Protein AF-A0A7L0I6A7-F1 (afdb_monomer)

pLDDT: mean 72.92, std 13.04, range [43.25, 90.44]

Nearest PDB structures (foldseek):
  2cru-assembly1_A  TM=8.033E-01  e=4.414E-10  Homo sapiens
  2k6b-assembly1_A  TM=6.654E-01  e=5.399E-11  Homo sapiens
  6iqc-assembly1_A  TM=5.969E-01  e=1.340E-05  Saccharolobus solfataricus P2
  2fh0-assembly1_A  TM=7.689E-01  e=1.563E-03  Saccharomyces cerevisiae
  2jxn-assembly1_A  TM=4.963E-01  e=3.546E-04  Saccharomyces cerevisiae

Structure (mmCIF, N/CA/C/O backbone):
data_AF-A0A7L0I6A7-F1
#
_entry.id   AF-A0A7L0I6A7-F1
#
loop_
_atom_site.group_PDB
_atom_site.id
_atom_site.type_symbol
_atom_site.label_atom_id
_atom_site.label_alt_id
_atom_site.label_comp_id
_atom_site.label_asym_id
_atom_site.label_entity_id
_atom_site.label_seq_id
_atom_site.pdbx_PDB_ins_code
_atom_site.Cartn_x
_atom_site.Cartn_y
_atom_site.Cartn_z
_atom_site.occupancy
_atom_site.B_iso_or_equiv
_atom_site.auth_seq_id
_atom_site.auth_comp_id
_atom_site.auth_asym_id
_atom_site.auth_atom_id
_atom_site.pdbx_PDB_model_num
ATOM 1 N N . MET A 1 1 ? 40.328 -2.030 -23.681 1.00 57.31 1 MET A N 1
ATOM 2 C CA . MET A 1 1 ? 39.491 -0.816 -23.793 1.00 57.31 1 MET A CA 1
ATOM 3 C C . MET A 1 1 ? 38.810 -0.736 -25.157 1.00 57.31 1 MET A C 1
ATOM 5 O O . MET A 1 1 ? 37.595 -0.725 -25.166 1.00 57.31 1 MET A O 1
ATOM 9 N N . ALA A 1 2 ? 39.525 -0.778 -26.293 1.00 61.62 2 ALA A N 1
ATOM 10 C CA . ALA A 1 2 ? 38.887 -0.761 -27.624 1.00 61.62 2 ALA A CA 1
ATOM 11 C C . ALA A 1 2 ? 38.056 -2.025 -27.963 1.00 61.62 2 ALA A C 1
ATOM 13 O O . ALA A 1 2 ? 37.027 -1.911 -28.619 1.00 61.62 2 ALA A O 1
ATOM 14 N N . ASP A 1 3 ? 38.457 -3.209 -27.481 1.00 64.62 3 ASP A N 1
ATOM 15 C CA . ASP A 1 3 ? 37.686 -4.455 -27.677 1.00 64.62 3 ASP A CA 1
ATOM 16 C C . ASP A 1 3 ? 36.394 -4.510 -26.848 1.00 64.62 3 ASP A C 1
ATOM 18 O O . ASP A 1 3 ? 35.403 -5.087 -27.280 1.00 64.62 3 ASP A O 1
ATOM 22 N N . GLU A 1 4 ? 36.374 -3.866 -25.680 1.00 75.75 4 GLU A N 1
ATOM 23 C CA . GLU A 1 4 ? 35.232 -3.891 -24.756 1.00 75.75 4 GLU A CA 1
ATOM 24 C C . GLU A 1 4 ? 34.062 -3.053 -25.298 1.00 75.75 4 GLU A C 1
ATOM 26 O O . GLU A 1 4 ? 32.905 -3.467 -25.230 1.00 75.75 4 GLU A O 1
ATOM 31 N N . GLU A 1 5 ? 34.364 -1.919 -25.944 1.00 72.25 5 GLU A N 1
ATOM 32 C CA . GLU A 1 5 ? 33.359 -1.129 -26.666 1.00 72.25 5 GLU A CA 1
ATOM 33 C C . GLU A 1 5 ? 32.845 -1.848 -27.923 1.00 72.25 5 GLU A C 1
ATOM 35 O O . GLU A 1 5 ? 31.666 -1.733 -28.268 1.00 72.25 5 GLU A O 1
ATOM 40 N N . LEU A 1 6 ? 33.696 -2.638 -28.588 1.00 70.56 6 LEU A N 1
ATOM 41 C CA . LEU A 1 6 ? 33.306 -3.423 -29.761 1.00 70.56 6 LEU A CA 1
ATOM 42 C C . LEU A 1 6 ? 32.361 -4.575 -29.383 1.00 70.56 6 LEU A C 1
ATOM 44 O O . LEU A 1 6 ? 31.387 -4.852 -30.090 1.00 70.56 6 LEU A O 1
ATOM 48 N N . GLU A 1 7 ? 32.626 -5.233 -28.253 1.00 80.88 7 GLU A N 1
ATOM 49 C CA . GLU A 1 7 ? 31.758 -6.269 -27.695 1.00 80.88 7 GLU A CA 1
ATOM 50 C C . GLU A 1 7 ? 30.433 -5.693 -27.195 1.00 80.88 7 GLU A C 1
ATOM 52 O O . GLU A 1 7 ? 29.381 -6.264 -27.495 1.00 80.88 7 GLU A O 1
ATOM 57 N N . ALA A 1 8 ? 30.455 -4.538 -26.524 1.00 83.56 8 ALA A N 1
ATOM 58 C CA . ALA A 1 8 ? 29.245 -3.842 -26.093 1.00 83.56 8 ALA A CA 1
ATOM 59 C C . ALA A 1 8 ? 28.350 -3.474 -27.289 1.00 83.56 8 ALA A C 1
ATOM 61 O O . ALA A 1 8 ? 27.145 -3.737 -27.275 1.00 83.56 8 ALA A O 1
ATOM 62 N N . LEU A 1 9 ? 28.944 -2.963 -28.374 1.00 76.25 9 LEU A N 1
ATOM 63 C CA . LEU A 1 9 ? 28.213 -2.615 -29.592 1.00 76.25 9 LEU A CA 1
ATOM 64 C C . LEU A 1 9 ? 27.627 -3.854 -30.290 1.00 76.25 9 LEU A C 1
ATOM 66 O O . LEU A 1 9 ? 26.501 -3.815 -30.796 1.00 76.25 9 LEU A O 1
ATOM 70 N N . ARG A 1 10 ? 28.350 -4.982 -30.279 1.00 80.25 10 ARG A N 1
ATOM 71 C CA . ARG A 1 10 ? 27.872 -6.265 -30.820 1.00 80.25 10 ARG A CA 1
ATOM 72 C C . ARG A 1 10 ? 26.718 -6.834 -29.997 1.00 80.25 10 ARG A C 1
ATOM 74 O O . ARG A 1 10 ? 25.741 -7.300 -30.582 1.00 80.25 10 ARG A O 1
ATOM 81 N N . GLN A 1 11 ? 26.810 -6.784 -28.669 1.00 81.38 11 GLN A N 1
ATOM 82 C CA . GLN A 1 11 ? 25.747 -7.231 -27.764 1.00 81.38 11 GLN A CA 1
ATOM 83 C C . GLN A 1 11 ? 24.484 -6.380 -27.928 1.00 81.38 11 GLN A C 1
ATOM 85 O O . GLN A 1 11 ? 23.388 -6.926 -28.051 1.00 81.38 11 GLN A O 1
ATOM 90 N N . GLN A 1 12 ? 24.636 -5.057 -28.026 1.00 80.19 12 GLN A N 1
ATOM 91 C CA . GLN A 1 12 ? 23.522 -4.131 -28.220 1.00 80.19 12 GLN A CA 1
ATOM 92 C C . GLN A 1 12 ? 22.802 -4.378 -29.553 1.00 80.19 12 GLN A C 1
ATOM 94 O O . GLN A 1 12 ? 21.573 -4.463 -29.589 1.00 80.19 12 GLN A O 1
ATOM 99 N N . ARG A 1 13 ? 23.552 -4.580 -30.646 1.00 79.38 13 ARG A N 1
ATOM 100 C CA . ARG A 1 13 ? 22.961 -4.899 -31.955 1.00 79.38 13 ARG A CA 1
ATOM 101 C C . ARG A 1 13 ? 22.299 -6.272 -32.003 1.00 79.38 13 ARG A C 1
ATOM 103 O O . ARG A 1 13 ? 21.308 -6.432 -32.714 1.00 79.38 13 ARG A O 1
ATOM 110 N N . LEU A 1 14 ? 22.824 -7.246 -31.261 1.00 77.88 14 LEU A N 1
ATOM 111 C CA . LEU A 1 14 ? 22.231 -8.579 -31.154 1.00 77.88 14 LEU A CA 1
ATOM 112 C C . LEU A 1 14 ? 20.892 -8.532 -30.400 1.00 77.88 14 LEU A C 1
ATOM 114 O O . LEU A 1 14 ? 19.918 -9.118 -30.867 1.00 77.88 14 LEU A O 1
ATOM 118 N N . ALA A 1 15 ? 20.829 -7.793 -29.289 1.00 75.31 15 ALA A N 1
ATOM 119 C CA . ALA A 1 15 ? 19.610 -7.612 -28.501 1.00 75.31 15 ALA A CA 1
ATOM 120 C C . ALA A 1 15 ? 18.511 -6.890 -29.298 1.00 75.31 15 ALA A C 1
ATOM 122 O O . ALA A 1 15 ? 17.355 -7.312 -29.288 1.00 75.31 15 ALA A O 1
ATOM 123 N N . GLU A 1 16 ? 18.875 -5.850 -30.054 1.00 72.56 16 GLU A N 1
ATOM 124 C CA . GLU A 1 16 ? 17.940 -5.118 -30.917 1.00 72.56 16 GLU A CA 1
ATOM 125 C C . GLU A 1 16 ? 17.376 -6.006 -32.040 1.00 72.56 16 GLU A C 1
ATOM 127 O O . GLU A 1 16 ? 16.187 -5.949 -32.356 1.00 72.56 16 GLU A O 1
ATOM 132 N N . LEU A 1 17 ? 18.205 -6.883 -32.616 1.00 69.94 17 LEU A N 1
ATOM 133 C CA . LEU A 1 17 ? 17.778 -7.811 -33.663 1.00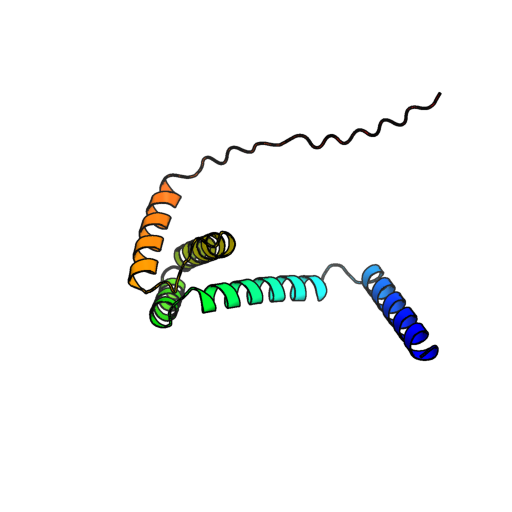 69.94 17 LEU A CA 1
ATOM 134 C C . LEU A 1 17 ? 16.878 -8.923 -33.104 1.00 69.94 17 LEU A C 1
ATOM 136 O O . LEU A 1 17 ? 15.900 -9.293 -33.751 1.00 69.94 17 LEU A O 1
ATOM 140 N N . GLN A 1 18 ? 17.154 -9.397 -31.886 1.00 66.25 18 GLN A N 1
ATOM 141 C CA . GLN A 1 18 ? 16.324 -10.375 -31.181 1.00 66.25 18 GLN A CA 1
ATOM 142 C C . GLN A 1 18 ? 14.955 -9.789 -30.793 1.00 66.25 18 GLN A C 1
ATOM 144 O O . GLN A 1 18 ? 13.938 -10.453 -30.977 1.00 66.25 18 GLN A O 1
ATOM 149 N N . ALA A 1 19 ? 14.909 -8.521 -30.366 1.00 64.00 19 ALA A N 1
ATOM 150 C CA . ALA A 1 19 ? 13.665 -7.797 -30.090 1.00 64.00 19 ALA A CA 1
ATOM 151 C C . ALA A 1 19 ? 12.800 -7.599 -31.348 1.00 64.00 19 ALA A C 1
ATOM 153 O O . ALA A 1 19 ? 11.575 -7.575 -31.266 1.00 64.00 19 ALA A O 1
ATOM 154 N N . LYS A 1 20 ? 13.425 -7.483 -32.527 1.00 61.28 20 LYS A N 1
ATOM 155 C CA . LYS A 1 20 ? 12.720 -7.261 -33.799 1.00 61.28 20 LYS A CA 1
ATOM 156 C C . LYS A 1 20 ? 12.238 -8.548 -34.486 1.00 61.28 20 LYS A C 1
ATOM 158 O O . LYS A 1 20 ? 11.422 -8.460 -35.399 1.00 61.28 20 LYS A O 1
ATOM 163 N N . HIS A 1 21 ? 12.747 -9.715 -34.080 1.00 55.97 21 HIS A N 1
ATOM 164 C CA . HIS A 1 21 ? 12.425 -11.028 -34.669 1.00 55.97 21 HIS A CA 1
ATOM 165 C C . HIS A 1 21 ? 11.650 -11.966 -33.720 1.00 55.97 21 HIS A C 1
ATOM 167 O O . HIS A 1 21 ? 11.373 -13.107 -34.090 1.00 55.97 21 HIS A O 1
ATOM 173 N N . GLY A 1 22 ? 11.323 -11.515 -32.503 1.00 43.25 22 GLY A N 1
ATOM 174 C CA . GLY A 1 22 ? 10.622 -12.299 -31.487 1.00 43.25 22 GLY A CA 1
ATOM 175 C C . GLY A 1 22 ? 9.102 -12.319 -31.673 1.00 43.25 22 GLY A C 1
ATOM 176 O O . GLY A 1 22 ? 8.457 -11.279 -31.760 1.00 43.25 22 GLY A O 1
ATOM 177 N N . ASP A 1 23 ? 8.547 -13.526 -31.708 1.00 44.28 23 ASP A N 1
ATOM 178 C CA . ASP A 1 23 ? 7.122 -13.849 -31.632 1.00 44.28 23 ASP A CA 1
ATOM 179 C C . ASP A 1 23 ? 6.410 -13.111 -30.461 1.00 44.28 23 ASP A C 1
ATOM 181 O O . ASP A 1 23 ? 6.911 -13.137 -29.333 1.00 44.28 23 ASP A O 1
ATOM 185 N N . PRO A 1 24 ? 5.244 -12.464 -30.673 1.00 48.78 24 PRO A N 1
ATOM 186 C CA . PRO A 1 24 ? 4.565 -11.633 -29.665 1.00 48.78 24 PRO A CA 1
ATOM 187 C C . PRO A 1 24 ? 3.954 -12.407 -28.479 1.00 48.78 24 PRO A C 1
ATOM 189 O O . PRO A 1 24 ? 3.304 -11.804 -27.624 1.00 48.78 24 PRO A O 1
ATOM 192 N N . SER A 1 25 ? 4.130 -13.729 -28.402 1.00 49.69 25 SER A N 1
ATOM 193 C CA . SER A 1 25 ? 3.439 -14.580 -27.423 1.00 49.69 25 SER A CA 1
ATOM 194 C C . SER A 1 25 ? 4.231 -14.830 -26.136 1.00 49.69 25 SER A C 1
ATOM 196 O O . SER A 1 25 ? 3.714 -15.453 -25.208 1.00 49.69 25 SER A O 1
ATOM 198 N N . SER A 1 26 ? 5.495 -14.414 -26.042 1.00 50.12 26 SER A N 1
ATOM 199 C CA . SER A 1 26 ? 6.355 -14.727 -24.890 1.00 50.12 26 SER A CA 1
ATOM 200 C C . SER A 1 26 ? 7.444 -13.673 -24.730 1.00 50.12 26 SER A C 1
ATOM 202 O O . SER A 1 26 ? 8.604 -13.919 -25.032 1.00 50.12 26 SER A O 1
ATOM 204 N N . ASP A 1 27 ? 7.058 -12.478 -24.290 1.00 53.59 27 ASP A N 1
ATOM 205 C CA . ASP A 1 27 ? 7.975 -11.358 -24.082 1.00 53.59 27 ASP A CA 1
ATOM 206 C C . ASP A 1 27 ? 8.562 -11.412 -22.650 1.00 53.59 27 ASP A C 1
ATOM 208 O O . ASP A 1 27 ? 7.883 -11.017 -21.690 1.00 53.59 27 ASP A O 1
ATOM 212 N N . PRO A 1 28 ? 9.801 -11.913 -22.450 1.00 56.06 28 PRO A N 1
ATOM 213 C CA . PRO A 1 28 ? 10.452 -11.892 -21.140 1.00 56.06 28 PRO A CA 1
ATOM 214 C C . PRO A 1 28 ? 10.625 -10.463 -20.603 1.00 56.06 28 PRO A C 1
ATOM 216 O O . PRO A 1 28 ? 10.638 -10.277 -19.387 1.00 56.06 28 PRO A O 1
ATOM 219 N N . SER A 1 29 ? 10.650 -9.444 -21.470 1.00 61.00 29 SER A N 1
ATOM 220 C CA . SER A 1 29 ? 10.772 -8.035 -21.077 1.00 61.00 29 SER A CA 1
ATOM 221 C C . SER A 1 29 ? 9.491 -7.514 -20.421 1.00 61.00 29 SER A C 1
ATOM 223 O O . SER A 1 29 ? 9.556 -6.773 -19.440 1.00 61.00 29 SER A O 1
ATOM 225 N N . GLN A 1 30 ? 8.308 -7.933 -20.890 1.00 60.97 30 GLN A N 1
ATOM 226 C CA . GLN A 1 30 ? 7.041 -7.609 -20.212 1.00 60.97 30 GLN A CA 1
ATOM 227 C C . GLN A 1 30 ? 6.913 -8.307 -18.858 1.00 60.97 30 GLN A C 1
ATOM 229 O O . GLN A 1 30 ? 6.349 -7.747 -17.911 1.00 60.97 30 GLN A O 1
ATOM 234 N N . GLN A 1 31 ? 7.428 -9.530 -18.756 1.00 65.00 31 GLN A N 1
ATOM 235 C CA . GLN A 1 31 ? 7.410 -10.281 -17.509 1.00 65.00 31 GLN A CA 1
ATOM 236 C C . GLN A 1 31 ? 8.382 -9.680 -16.486 1.00 65.00 31 GLN A C 1
ATOM 238 O O . GLN A 1 31 ? 8.008 -9.526 -15.323 1.00 65.00 31 GLN A O 1
ATOM 243 N N . GLU A 1 32 ? 9.561 -9.233 -16.920 1.00 71.62 32 GLU A N 1
ATOM 244 C CA . GLU A 1 32 ? 10.490 -8.454 -16.096 1.00 71.62 32 GLU A CA 1
ATOM 245 C C . GLU A 1 32 ? 9.909 -7.107 -15.668 1.00 71.62 32 GLU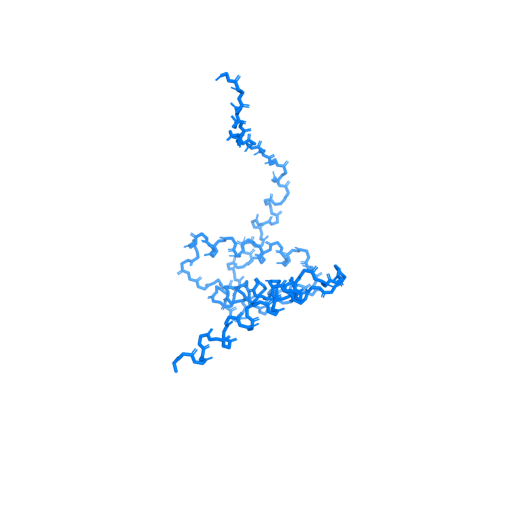 A C 1
ATOM 247 O O . GLU A 1 32 ? 10.012 -6.748 -14.497 1.00 71.62 32 GLU A O 1
ATOM 252 N N . ALA A 1 33 ? 9.255 -6.367 -16.567 1.00 73.44 33 ALA A N 1
ATOM 253 C CA . ALA A 1 33 ? 8.637 -5.087 -16.224 1.00 73.44 33 ALA A CA 1
ATOM 254 C C . ALA A 1 33 ? 7.553 -5.255 -15.145 1.00 73.44 33 ALA A C 1
ATOM 256 O O . ALA A 1 33 ? 7.559 -4.548 -14.134 1.00 73.44 33 ALA A O 1
ATOM 257 N N . LYS A 1 34 ? 6.677 -6.259 -15.297 1.00 75.50 34 LYS A N 1
ATOM 258 C CA . LYS A 1 34 ? 5.664 -6.594 -14.285 1.00 75.50 34 LYS A CA 1
ATOM 259 C C . LYS A 1 34 ? 6.279 -7.039 -12.964 1.00 75.50 34 LYS A C 1
ATOM 261 O O . LYS A 1 34 ? 5.759 -6.666 -11.913 1.00 75.50 34 LYS A O 1
ATOM 266 N N . GLN A 1 35 ? 7.351 -7.829 -13.001 1.00 77.56 35 GLN A N 1
ATOM 267 C CA . GLN A 1 35 ? 8.049 -8.265 -11.792 1.00 77.56 35 GLN A CA 1
ATOM 268 C C . GLN A 1 35 ? 8.686 -7.086 -11.069 1.00 77.56 35 GLN A C 1
ATOM 270 O O . GLN A 1 35 ? 8.448 -6.936 -9.877 1.00 77.56 35 GLN A O 1
ATOM 275 N N . ARG A 1 36 ? 9.386 -6.193 -11.776 1.00 78.44 36 ARG A N 1
ATOM 276 C CA . ARG A 1 36 ? 9.966 -4.983 -11.175 1.00 78.44 36 ARG A CA 1
ATOM 277 C C . ARG A 1 36 ? 8.893 -4.094 -10.561 1.00 78.44 36 ARG A C 1
ATOM 279 O O . ARG A 1 36 ? 9.058 -3.622 -9.442 1.00 78.44 36 ARG A O 1
ATOM 286 N N . GLU A 1 37 ? 7.767 -3.892 -11.243 1.00 78.31 37 GLU A N 1
ATOM 287 C CA . GLU A 1 37 ? 6.651 -3.143 -10.665 1.00 78.31 37 GLU A CA 1
ATOM 288 C C . GLU A 1 37 ? 6.068 -3.829 -9.423 1.00 78.31 37 GLU A C 1
ATOM 290 O O . GLU A 1 37 ? 5.749 -3.157 -8.442 1.00 78.31 37 GLU A O 1
ATOM 295 N N . ALA A 1 38 ? 5.894 -5.152 -9.452 1.00 81.06 38 ALA A N 1
ATOM 296 C CA . ALA A 1 38 ? 5.401 -5.912 -8.308 1.00 81.06 38 ALA A CA 1
ATOM 297 C C . ALA A 1 38 ? 6.387 -5.870 -7.135 1.00 81.06 38 ALA A C 1
ATOM 299 O O . ALA A 1 38 ? 5.962 -5.729 -5.991 1.00 81.06 38 ALA A O 1
ATOM 300 N N . GLU A 1 39 ? 7.684 -5.930 -7.420 1.00 83.31 39 GLU A N 1
ATOM 301 C CA . GLU A 1 39 ? 8.751 -5.846 -6.436 1.00 83.31 39 GLU A CA 1
ATOM 302 C C . GLU A 1 39 ? 8.761 -4.462 -5.796 1.00 83.31 39 GLU A C 1
ATOM 304 O O . GLU A 1 39 ? 8.600 -4.374 -4.588 1.00 83.31 39 GLU A O 1
ATOM 309 N N . ILE A 1 40 ? 8.763 -3.380 -6.586 1.00 83.62 40 ILE A N 1
ATOM 310 C CA . ILE A 1 40 ? 8.644 -2.001 -6.084 1.00 83.62 40 ILE A CA 1
ATOM 311 C C . ILE A 1 40 ? 7.393 -1.841 -5.211 1.00 83.62 40 ILE A C 1
ATOM 313 O O . ILE A 1 40 ? 7.472 -1.279 -4.117 1.00 83.62 40 ILE A O 1
ATOM 317 N N . ARG A 1 41 ? 6.236 -2.353 -5.657 1.00 81.44 41 ARG A N 1
ATOM 318 C CA . ARG A 1 41 ? 5.001 -2.339 -4.855 1.00 81.44 41 ARG A CA 1
ATOM 319 C C . ARG A 1 41 ? 5.194 -3.078 -3.533 1.00 81.44 41 ARG A C 1
ATOM 321 O O . ARG A 1 41 ? 4.811 -2.550 -2.493 1.00 81.44 41 ARG A O 1
ATOM 328 N N . ASN A 1 42 ? 5.799 -4.263 -3.555 1.00 83.88 42 ASN A N 1
ATOM 329 C CA . ASN A 1 42 ? 6.039 -5.058 -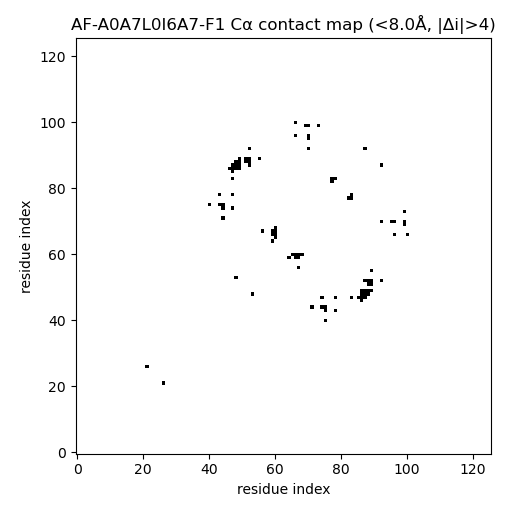2.354 1.00 83.88 42 ASN A CA 1
ATOM 330 C C . ASN A 1 42 ? 7.011 -4.357 -1.399 1.00 83.88 42 ASN A C 1
ATOM 332 O O . ASN A 1 42 ? 6.745 -4.312 -0.202 1.00 83.88 42 ASN A O 1
ATOM 336 N N . THR A 1 43 ? 8.078 -3.741 -1.911 1.00 86.00 43 THR A N 1
ATOM 337 C CA . THR A 1 43 ? 9.056 -2.995 -1.109 1.00 86.00 43 THR A CA 1
ATOM 338 C C . THR A 1 43 ? 8.402 -1.806 -0.415 1.00 86.00 43 THR A C 1
ATOM 340 O O . THR A 1 43 ? 8.591 -1.618 0.785 1.00 86.00 43 THR A O 1
ATOM 343 N N . ILE A 1 44 ? 7.567 -1.049 -1.136 1.00 83.69 44 ILE A N 1
ATOM 344 C CA . ILE A 1 44 ? 6.797 0.067 -0.570 1.00 83.69 44 ILE A CA 1
ATOM 345 C C . ILE A 1 44 ? 5.857 -0.443 0.525 1.00 83.69 44 ILE A C 1
ATOM 347 O O . ILE A 1 44 ? 5.864 0.072 1.641 1.00 83.69 44 ILE A O 1
ATOM 351 N N . LEU A 1 45 ? 5.071 -1.482 0.235 1.00 81.19 45 LEU A N 1
ATOM 352 C CA . LEU A 1 45 ? 4.152 -2.071 1.208 1.00 81.19 45 LEU A CA 1
ATOM 353 C C . LEU A 1 45 ? 4.898 -2.603 2.440 1.00 81.19 45 LEU A C 1
ATOM 355 O O . LEU A 1 45 ? 4.422 -2.425 3.554 1.00 81.19 45 LEU A O 1
ATOM 359 N N . ALA A 1 46 ? 6.079 -3.198 2.270 1.00 83.19 46 ALA A N 1
ATOM 360 C CA . ALA A 1 46 ? 6.902 -3.711 3.363 1.00 83.19 46 ALA A CA 1
ATOM 361 C C . ALA A 1 46 ? 7.507 -2.603 4.240 1.00 83.19 46 ALA A C 1
ATOM 363 O O . ALA A 1 46 ? 7.691 -2.809 5.437 1.00 83.19 46 ALA A O 1
ATOM 364 N N . GLN A 1 47 ? 7.820 -1.439 3.666 1.00 82.44 47 GLN A N 1
ATOM 365 C CA . GLN A 1 47 ? 8.301 -0.281 4.425 1.00 82.44 47 GLN A CA 1
ATOM 366 C C . GLN A 1 47 ? 7.170 0.426 5.177 1.00 82.44 47 GLN A C 1
ATOM 368 O O . GLN A 1 47 ? 7.378 0.925 6.283 1.00 82.44 47 GLN A O 1
ATOM 373 N N . VAL A 1 48 ? 5.979 0.455 4.580 1.00 82.69 48 VAL A N 1
ATOM 374 C CA . VAL A 1 48 ? 4.815 1.171 5.105 1.00 82.69 48 VAL A CA 1
ATOM 375 C C . VAL A 1 48 ? 4.019 0.336 6.105 1.00 82.69 48 VAL A C 1
ATOM 377 O O . VAL A 1 48 ? 3.438 0.906 7.018 1.00 82.69 48 VAL A O 1
ATOM 380 N N . LEU A 1 49 ? 3.955 -0.989 5.970 1.00 84.25 49 LEU A N 1
ATOM 381 C CA . LEU A 1 49 ? 3.180 -1.851 6.868 1.00 84.25 49 LEU A CA 1
ATOM 382 C C . LEU A 1 49 ? 4.027 -2.345 8.042 1.00 84.25 49 LEU A C 1
ATOM 384 O O . LEU A 1 49 ? 5.175 -2.758 7.878 1.00 84.25 49 LEU A O 1
ATOM 388 N N . ASP A 1 50 ? 3.426 -2.373 9.229 1.00 88.06 50 ASP A N 1
ATOM 389 C CA . ASP A 1 50 ? 3.978 -3.122 10.354 1.00 88.06 50 ASP A CA 1
ATOM 390 C C . ASP A 1 50 ? 3.726 -4.640 10.214 1.00 88.06 50 ASP A C 1
ATOM 392 O O . ASP A 1 50 ? 2.836 -5.071 9.472 1.00 88.06 50 ASP A O 1
ATOM 396 N N . GLN A 1 51 ? 4.481 -5.471 10.943 1.00 85.75 51 GLN A N 1
ATOM 397 C CA . GLN A 1 51 ? 4.340 -6.935 10.890 1.00 85.75 51 GLN A CA 1
ATOM 398 C C . GLN A 1 51 ? 2.915 -7.399 11.228 1.00 85.75 51 GLN A C 1
ATOM 400 O O . GLN A 1 51 ? 2.373 -8.277 10.550 1.00 85.75 51 GLN A O 1
ATOM 405 N N . ALA A 1 52 ? 2.269 -6.767 12.216 1.00 85.75 52 ALA A N 1
ATOM 406 C CA . ALA A 1 52 ? 0.883 -7.068 12.575 1.00 85.75 52 ALA A CA 1
ATOM 407 C C . ALA A 1 52 ? -0.099 -6.718 11.441 1.00 85.75 52 ALA A C 1
ATOM 409 O O . ALA A 1 52 ? -0.979 -7.511 11.095 1.00 85.75 52 ALA A O 1
ATOM 410 N N . ALA A 1 53 ? 0.093 -5.564 10.792 1.00 85.69 53 ALA A N 1
ATOM 411 C CA . ALA A 1 53 ? -0.736 -5.136 9.668 1.00 85.69 53 ALA A CA 1
ATOM 412 C C . ALA A 1 53 ? -0.577 -6.069 8.457 1.00 85.69 53 ALA A C 1
ATOM 414 O O . ALA A 1 53 ? -1.562 -6.399 7.795 1.00 85.69 53 ALA A O 1
ATOM 415 N N . ARG A 1 54 ? 0.642 -6.561 8.201 1.00 86.12 54 ARG A N 1
ATOM 416 C CA . ARG A 1 54 ? 0.934 -7.506 7.114 1.00 86.12 54 ARG A CA 1
ATOM 417 C C . ARG A 1 54 ? 0.226 -8.849 7.316 1.00 86.12 54 ARG A C 1
ATOM 419 O O . ARG A 1 54 ? -0.384 -9.367 6.382 1.00 86.12 54 ARG A O 1
ATOM 426 N N . ALA A 1 55 ? 0.237 -9.376 8.542 1.00 88.00 55 ALA A N 1
ATOM 427 C CA . ALA A 1 55 ? -0.501 -10.589 8.891 1.00 88.00 55 ALA A CA 1
ATOM 428 C C . ALA A 1 55 ? -2.018 -10.402 8.718 1.00 88.00 55 ALA A C 1
ATOM 430 O O . ALA A 1 55 ? -2.697 -11.264 8.153 1.00 88.00 55 ALA A O 1
ATOM 431 N N . ARG A 1 56 ? -2.555 -9.247 9.137 1.00 86.25 56 ARG A N 1
ATOM 432 C CA . ARG A 1 56 ? -3.979 -8.929 8.974 1.00 86.25 56 ARG A CA 1
ATOM 433 C C . ARG A 1 56 ? -4.382 -8.805 7.507 1.00 86.25 56 ARG A C 1
ATOM 435 O O . ARG A 1 56 ? -5.420 -9.340 7.127 1.00 86.25 56 ARG A O 1
ATOM 442 N N . LEU A 1 57 ? -3.558 -8.149 6.690 1.00 85.75 57 LEU A N 1
ATOM 443 C CA . LEU A 1 57 ? -3.781 -8.009 5.252 1.00 85.75 57 LEU A CA 1
ATOM 444 C C . LEU A 1 57 ? -3.743 -9.372 4.542 1.00 85.75 57 LEU A C 1
ATOM 446 O O . LEU A 1 57 ? -4.603 -9.636 3.708 1.00 85.75 57 LEU A O 1
ATOM 450 N N . SER A 1 58 ? -2.824 -10.263 4.932 1.00 88.38 58 SER A N 1
ATOM 451 C CA . SER A 1 58 ? -2.760 -11.642 4.424 1.00 88.38 58 SER A CA 1
ATOM 452 C C . SER A 1 58 ? -4.029 -12.437 4.762 1.00 88.38 58 SER A C 1
ATOM 454 O O . SER A 1 58 ? -4.673 -13.000 3.877 1.00 88.38 58 SER A O 1
ATOM 456 N N . ASN A 1 59 ? -4.476 -12.391 6.022 1.00 89.75 59 ASN A N 1
ATOM 457 C CA . ASN A 1 59 ? -5.732 -13.026 6.433 1.00 89.75 59 ASN A CA 1
ATOM 458 C C . ASN A 1 59 ? -6.944 -12.427 5.703 1.00 89.75 59 ASN A C 1
ATOM 460 O O . ASN A 1 59 ? -7.844 -13.153 5.286 1.00 89.75 59 ASN A O 1
ATOM 464 N N . LEU A 1 60 ? -6.973 -11.104 5.513 1.00 85.88 60 LEU A N 1
ATOM 465 C CA . LEU A 1 60 ? -8.036 -10.441 4.762 1.00 85.88 60 LEU A CA 1
ATOM 466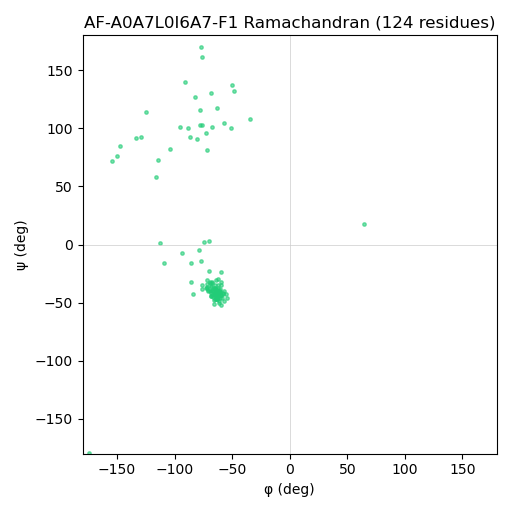 C C . LEU A 1 60 ? -8.029 -10.857 3.288 1.00 85.88 60 LEU A C 1
ATOM 468 O O . LEU A 1 60 ? -9.104 -11.056 2.731 1.00 85.88 60 LEU A O 1
ATOM 472 N N . ALA A 1 61 ? -6.860 -11.027 2.669 1.00 88.00 61 ALA A N 1
ATOM 473 C CA . ALA A 1 61 ? -6.742 -11.497 1.293 1.00 88.00 61 ALA A CA 1
ATOM 474 C C . ALA A 1 61 ? -7.306 -12.915 1.115 1.00 88.00 61 ALA A C 1
ATOM 476 O O . ALA A 1 61 ? -7.932 -13.188 0.092 1.00 88.00 61 ALA A O 1
ATOM 477 N N . LEU A 1 62 ? -7.161 -13.780 2.127 1.00 88.50 62 LEU A N 1
ATOM 478 C CA . LEU A 1 62 ? -7.758 -15.120 2.135 1.00 88.50 62 LEU A CA 1
ATOM 479 C C . LEU A 1 62 ? -9.291 -15.080 2.218 1.00 88.50 62 LEU A C 1
ATOM 481 O O . LEU A 1 62 ? -9.962 -15.861 1.552 1.00 88.50 62 LEU A O 1
ATOM 485 N N . VAL A 1 63 ? -9.856 -14.177 3.026 1.00 90.44 63 VAL A N 1
ATOM 486 C CA . VAL A 1 63 ? -11.313 -14.112 3.246 1.00 90.44 63 VAL A CA 1
ATOM 487 C C . VAL A 1 63 ? -12.020 -13.297 2.158 1.00 90.44 63 VAL A C 1
ATOM 489 O O . VAL A 1 63 ? -13.104 -13.662 1.707 1.00 90.44 63 VAL A O 1
ATOM 492 N N . LYS A 1 64 ? -11.438 -12.161 1.759 1.00 86.88 64 LYS A N 1
ATOM 493 C CA . LYS A 1 64 ? -11.976 -11.197 0.786 1.00 86.88 64 LYS A CA 1
ATOM 494 C C . LYS A 1 64 ? -10.829 -10.542 -0.004 1.00 86.88 64 LYS A C 1
AT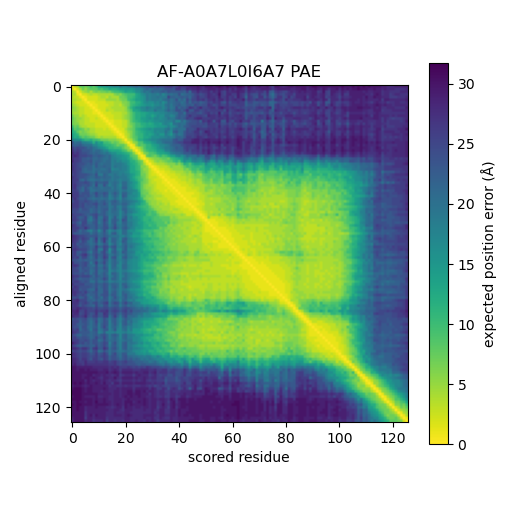OM 496 O O . LYS A 1 64 ? -10.427 -9.420 0.325 1.00 86.88 64 LYS A O 1
ATOM 501 N N . PRO A 1 65 ? -10.351 -11.178 -1.090 1.00 86.44 65 PRO A N 1
ATOM 502 C CA . PRO A 1 65 ? -9.233 -10.659 -1.883 1.00 86.44 65 PRO A CA 1
ATOM 503 C C . PRO A 1 65 ? -9.539 -9.301 -2.527 1.00 86.44 65 PRO A C 1
ATOM 505 O O . PRO A 1 65 ? -8.641 -8.484 -2.701 1.00 86.44 65 PRO A O 1
ATOM 508 N N . ASP A 1 66 ? -10.808 -9.029 -2.835 1.00 86.38 66 ASP A N 1
ATOM 509 C CA . ASP A 1 66 ? -11.240 -7.778 -3.464 1.00 86.38 66 ASP A CA 1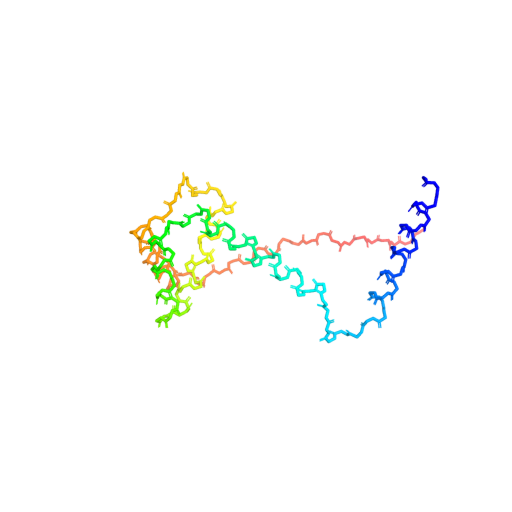
ATOM 510 C C . ASP A 1 66 ? -10.974 -6.558 -2.566 1.00 86.38 66 ASP A C 1
ATOM 512 O O . ASP A 1 66 ? -10.350 -5.575 -2.972 1.00 86.38 66 ASP A O 1
ATOM 516 N N . LYS A 1 67 ? -11.344 -6.671 -1.282 1.00 82.81 67 LYS A N 1
ATOM 517 C CA . LYS A 1 67 ? -11.086 -5.619 -0.291 1.00 82.81 67 LYS A CA 1
ATOM 518 C C . LYS A 1 67 ? -9.597 -5.480 0.020 1.00 82.81 67 LYS A C 1
ATOM 520 O O . LYS A 1 67 ? -9.129 -4.360 0.202 1.00 82.81 67 LYS A O 1
ATOM 525 N N . ALA A 1 68 ? -8.852 -6.585 0.046 1.00 86.50 68 ALA A N 1
ATOM 526 C CA . ALA A 1 68 ? -7.405 -6.548 0.254 1.00 86.50 68 ALA A CA 1
ATOM 527 C C . ALA A 1 68 ? -6.688 -5.774 -0.868 1.00 86.50 68 ALA A C 1
ATOM 529 O O . ALA A 1 68 ? -5.910 -4.869 -0.573 1.00 86.50 68 ALA A O 1
ATOM 530 N N . LYS A 1 69 ? -7.032 -6.035 -2.139 1.00 86.12 69 LYS A N 1
ATOM 531 C CA . LYS A 1 69 ? -6.493 -5.295 -3.295 1.00 86.12 69 LYS A CA 1
ATOM 532 C C . LYS A 1 69 ? -6.818 -3.803 -3.242 1.00 86.12 69 LYS A C 1
ATOM 534 O O . LYS A 1 69 ? -5.974 -2.973 -3.579 1.00 86.12 69 LYS A O 1
ATOM 539 N N . ALA A 1 70 ? -8.034 -3.449 -2.824 1.00 85.19 70 ALA A N 1
ATOM 540 C CA . ALA A 1 70 ? -8.428 -2.051 -2.673 1.00 85.19 70 ALA A CA 1
ATOM 541 C C . ALA A 1 70 ? -7.569 -1.333 -1.618 1.00 85.19 70 ALA A C 1
ATOM 543 O O . ALA A 1 70 ? -7.112 -0.213 -1.852 1.00 85.19 70 ALA A O 1
ATOM 544 N N . VAL A 1 71 ? -7.293 -1.998 -0.492 1.00 83.75 71 VAL A N 1
ATOM 545 C CA . VAL A 1 71 ? -6.419 -1.462 0.558 1.00 83.75 71 VAL A CA 1
ATOM 546 C C . VAL A 1 71 ? -4.968 -1.369 0.097 1.00 83.75 71 VAL A C 1
ATOM 548 O O . VAL A 1 71 ? -4.361 -0.323 0.304 1.00 83.75 71 VAL A O 1
ATOM 551 N N . GLU A 1 72 ? -4.419 -2.388 -0.571 1.00 84.06 72 GLU A N 1
ATOM 552 C CA . GLU A 1 72 ? -3.060 -2.329 -1.133 1.00 84.06 72 GLU A CA 1
ATOM 553 C C . GLU A 1 72 ? -2.895 -1.152 -2.095 1.00 84.06 72 GLU A C 1
ATOM 555 O O . GLU A 1 72 ? -1.962 -0.363 -1.951 1.00 84.06 72 GLU A O 1
ATOM 560 N N . ASN A 1 73 ? -3.827 -0.982 -3.039 1.00 85.56 73 ASN A N 1
ATOM 561 C CA . ASN A 1 73 ? -3.787 0.128 -3.991 1.00 85.56 73 ASN A CA 1
ATOM 562 C C . ASN A 1 73 ? -3.857 1.490 -3.293 1.00 85.56 73 ASN A C 1
ATOM 564 O O . ASN A 1 73 ? -3.126 2.408 -3.669 1.00 85.56 73 ASN A O 1
ATOM 568 N N . TYR A 1 74 ? -4.702 1.624 -2.270 1.00 83.88 74 TYR A N 1
ATOM 569 C CA . TYR A 1 74 ? -4.811 2.860 -1.501 1.00 83.88 74 TYR A CA 1
ATOM 570 C C . TYR A 1 74 ? -3.531 3.150 -0.701 1.00 83.88 74 TYR A C 1
ATOM 572 O O . TYR A 1 74 ? -3.054 4.285 -0.674 1.00 83.88 74 TYR A O 1
ATOM 580 N N . LEU A 1 75 ? -2.920 2.119 -0.112 1.00 81.94 75 LEU A N 1
ATOM 581 C CA . LEU A 1 75 ? -1.658 2.242 0.615 1.00 81.94 75 LEU A CA 1
ATOM 582 C C . LEU A 1 75 ? -0.507 2.646 -0.311 1.00 81.94 75 LEU A C 1
ATOM 584 O O . LEU A 1 75 ? 0.252 3.556 0.014 1.00 81.94 75 LEU A O 1
ATOM 588 N N . ILE A 1 76 ? -0.418 2.025 -1.491 1.00 83.44 76 ILE A N 1
ATOM 589 C CA . ILE A 1 76 ? 0.567 2.373 -2.523 1.00 83.44 76 ILE A CA 1
ATOM 590 C C . ILE A 1 76 ? 0.381 3.828 -2.962 1.00 83.44 76 ILE A C 1
ATOM 592 O O . ILE A 1 76 ? 1.365 4.552 -3.090 1.00 83.44 76 ILE A O 1
ATOM 596 N N . GLN A 1 77 ? -0.858 4.283 -3.175 1.00 82.12 77 GLN A N 1
ATOM 597 C CA . GLN A 1 77 ? -1.125 5.682 -3.518 1.00 82.12 77 GLN A CA 1
ATOM 598 C C . GLN A 1 77 ? -0.636 6.627 -2.420 1.00 82.12 77 GLN A C 1
ATOM 600 O O . GLN A 1 77 ? 0.148 7.528 -2.713 1.00 82.12 77 GLN A O 1
ATOM 605 N N . MET A 1 78 ? -1.021 6.401 -1.161 1.00 80.25 78 MET A N 1
ATOM 606 C CA . MET A 1 78 ? -0.576 7.248 -0.049 1.00 80.25 78 MET A CA 1
ATOM 607 C C . MET A 1 78 ? 0.949 7.255 0.113 1.00 80.25 78 MET A C 1
ATOM 609 O O . MET A 1 78 ? 1.526 8.290 0.448 1.00 80.25 78 MET A O 1
ATOM 613 N N . ALA A 1 79 ? 1.606 6.125 -0.158 1.00 81.69 79 ALA A N 1
ATOM 614 C CA . ALA A 1 79 ? 3.052 6.004 -0.056 1.00 81.69 79 ALA A CA 1
ATOM 615 C C . ALA A 1 79 ? 3.754 6.779 -1.178 1.00 81.69 79 ALA A C 1
ATOM 617 O O . ALA A 1 79 ? 4.726 7.483 -0.924 1.00 81.69 79 ALA A O 1
ATOM 618 N N . ARG A 1 80 ? 3.213 6.734 -2.405 1.00 79.62 80 ARG A N 1
ATOM 619 C CA . ARG A 1 80 ? 3.707 7.531 -3.543 1.00 79.62 80 ARG A CA 1
ATOM 620 C C . ARG A 1 80 ? 3.533 9.033 -3.322 1.00 79.62 80 ARG A C 1
ATOM 622 O O . ARG A 1 80 ? 4.385 9.798 -3.753 1.00 79.62 80 ARG A O 1
ATOM 629 N N . PHE A 1 81 ? 2.460 9.450 -2.649 1.00 77.81 81 PHE A N 1
ATOM 630 C CA . PHE A 1 81 ? 2.247 10.850 -2.267 1.00 77.81 81 PHE A CA 1
ATOM 631 C C . PHE A 1 81 ? 3.061 11.282 -1.038 1.00 77.81 81 PHE A C 1
ATOM 633 O O . PHE A 1 81 ? 3.010 12.452 -0.670 1.00 77.81 81 PHE A O 1
ATOM 640 N N . GLY A 1 82 ? 3.785 10.366 -0.383 1.00 73.00 82 GLY A N 1
ATOM 641 C CA . GLY A 1 82 ? 4.549 10.669 0.829 1.00 73.00 82 GLY A CA 1
ATOM 642 C C . GLY A 1 82 ? 3.681 11.078 2.027 1.00 73.00 82 GLY A C 1
AT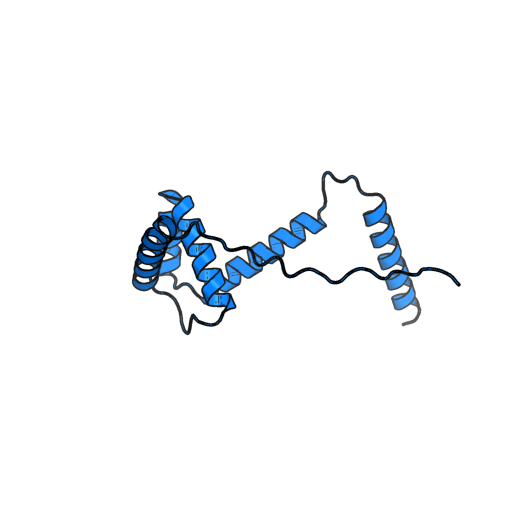OM 643 O O . GLY A 1 82 ? 4.193 11.658 2.978 1.00 73.00 82 GLY A O 1
ATOM 644 N N . GLN A 1 83 ? 2.372 10.792 2.005 1.00 71.12 83 GLN A N 1
ATOM 645 C CA . GLN A 1 83 ? 1.460 11.121 3.113 1.00 71.12 83 GL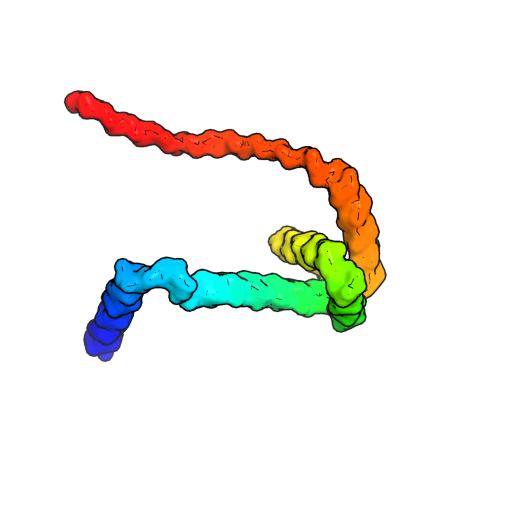N A CA 1
ATOM 646 C C . GLN A 1 83 ? 1.592 10.165 4.305 1.00 71.12 83 GLN A C 1
ATOM 648 O O . GLN A 1 83 ? 1.087 10.450 5.391 1.00 71.12 83 GLN A O 1
ATOM 653 N N . LEU A 1 84 ? 2.255 9.026 4.117 1.00 70.00 84 LEU A N 1
ATOM 654 C CA . LEU A 1 84 ? 2.514 8.062 5.177 1.00 70.00 84 LEU A CA 1
ATOM 655 C C . LEU A 1 84 ? 3.797 8.448 5.912 1.00 70.00 84 LEU A C 1
ATOM 657 O O . LEU A 1 84 ? 4.894 8.057 5.530 1.00 70.00 84 LEU A O 1
ATOM 661 N N . ALA A 1 85 ? 3.638 9.222 6.985 1.00 57.00 85 ALA A N 1
ATOM 662 C CA . ALA A 1 85 ? 4.735 9.673 7.843 1.00 57.00 85 ALA A CA 1
ATOM 663 C C . ALA A 1 85 ? 5.303 8.571 8.768 1.00 57.00 85 ALA A C 1
ATOM 665 O O . ALA A 1 85 ? 6.186 8.841 9.579 1.00 57.00 85 ALA A O 1
ATOM 666 N N . GLY A 1 86 ? 4.803 7.333 8.683 1.00 72.94 86 GLY A N 1
ATOM 667 C CA . GLY A 1 86 ? 5.231 6.230 9.540 1.00 72.94 86 GLY A CA 1
ATOM 668 C C . GLY A 1 86 ? 4.608 4.888 9.163 1.00 72.94 86 GLY A C 1
ATOM 669 O O . GLY A 1 86 ? 3.830 4.790 8.211 1.00 72.94 86 GLY A O 1
ATOM 670 N N . LYS A 1 87 ? 4.961 3.847 9.928 1.00 80.69 87 LYS A N 1
ATOM 671 C CA . LYS A 1 87 ? 4.423 2.497 9.736 1.00 80.69 87 LYS A CA 1
ATOM 672 C C . LYS A 1 87 ? 2.941 2.446 10.104 1.00 80.69 87 LYS A C 1
ATOM 674 O O . LYS A 1 87 ? 2.545 2.871 11.186 1.00 80.69 87 LYS A O 1
ATOM 679 N N . VAL A 1 88 ? 2.134 1.883 9.217 1.00 81.81 88 VAL A N 1
ATOM 680 C CA . VAL A 1 88 ? 0.711 1.630 9.419 1.00 81.81 88 VAL A CA 1
ATOM 681 C C . VAL A 1 88 ? 0.561 0.395 10.294 1.00 81.81 88 VAL A C 1
ATOM 683 O O . VAL A 1 88 ? 0.953 -0.711 9.914 1.00 81.81 88 VAL A O 1
ATOM 686 N N . SER A 1 89 ? -0.001 0.605 11.481 1.00 85.69 89 SER A N 1
ATOM 687 C CA . SER A 1 89 ? -0.388 -0.454 12.408 1.00 85.69 89 SER A CA 1
ATOM 688 C C . SER A 1 89 ? -1.686 -1.134 11.963 1.00 85.69 89 SER A C 1
ATOM 690 O O . SER A 1 89 ? -2.394 -0.654 11.075 1.00 85.69 89 SER A O 1
ATOM 692 N N . GLU A 1 90 ? -2.032 -2.251 12.604 1.00 83.12 90 GLU A N 1
ATOM 693 C CA . GLU A 1 90 ? -3.282 -2.966 12.325 1.00 83.12 90 GLU A CA 1
ATOM 694 C C . GLU A 1 90 ? -4.518 -2.062 12.460 1.00 83.12 90 GLU A C 1
ATOM 696 O O . GLU A 1 90 ? -5.392 -2.090 11.595 1.00 83.12 90 GLU A O 1
ATOM 701 N N . GLN A 1 91 ? -4.577 -1.225 13.500 1.00 83.94 91 GLN A N 1
ATOM 702 C CA . GLN A 1 91 ? -5.710 -0.318 13.704 1.00 83.94 91 GLN A CA 1
ATOM 703 C C . GLN A 1 91 ? -5.828 0.704 12.570 1.00 83.94 91 GLN A C 1
ATOM 705 O O . GLN A 1 91 ? -6.912 0.876 12.018 1.00 83.94 91 GLN A O 1
ATOM 710 N N . GLY A 1 92 ? -4.706 1.298 12.147 1.00 82.12 92 GLY A N 1
ATOM 711 C CA . GLY A 1 92 ? -4.699 2.224 11.013 1.00 82.12 92 GLY A CA 1
ATOM 712 C C . GLY A 1 92 ? -5.138 1.550 9.710 1.00 82.12 92 GLY A C 1
ATOM 713 O O . GLY A 1 92 ? -5.882 2.137 8.927 1.00 82.12 92 GLY A O 1
ATOM 714 N N . LEU A 1 93 ? -4.749 0.288 9.496 1.00 82.44 93 LEU A N 1
ATOM 715 C CA . LEU A 1 93 ? -5.194 -0.495 8.342 1.00 82.44 93 LEU A CA 1
ATOM 716 C C . LEU A 1 93 ? -6.714 -0.725 8.356 1.00 82.44 93 LEU A C 1
ATOM 718 O O . LEU A 1 93 ? -7.347 -0.656 7.304 1.00 82.44 93 LEU A O 1
ATOM 722 N N . ILE A 1 94 ? -7.303 -0.979 9.529 1.00 84.44 94 ILE A N 1
ATOM 723 C CA . ILE A 1 94 ? -8.753 -1.163 9.695 1.00 84.44 94 ILE A CA 1
ATOM 724 C C . ILE A 1 94 ? -9.502 0.144 9.418 1.00 84.44 94 ILE A C 1
ATOM 726 O O . ILE A 1 94 ? -10.477 0.127 8.669 1.00 84.44 94 ILE A O 1
ATOM 730 N N . GLU A 1 95 ? -9.031 1.278 9.941 1.00 84.31 95 GLU A N 1
ATOM 731 C CA . GLU A 1 95 ? -9.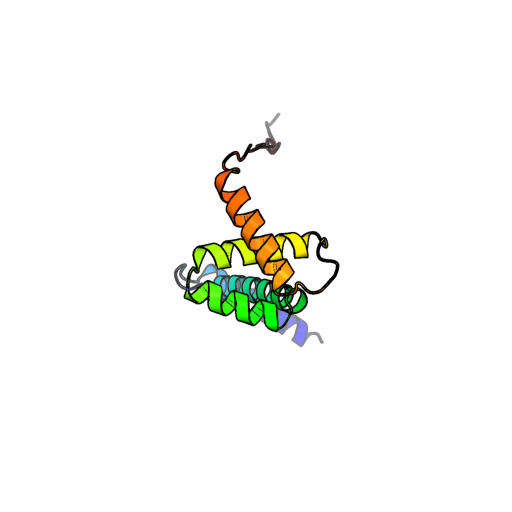640 2.585 9.654 1.00 84.31 95 GLU A CA 1
ATOM 732 C C . GLU A 1 95 ? -9.581 2.925 8.159 1.00 84.31 95 GLU A C 1
ATOM 734 O O . GLU A 1 95 ? -10.543 3.436 7.581 1.00 84.31 95 GLU A O 1
ATOM 739 N N . ILE A 1 96 ? -8.455 2.620 7.505 1.00 80.81 96 ILE A N 1
ATOM 740 C CA . ILE A 1 96 ? -8.298 2.774 6.056 1.00 80.81 96 ILE A CA 1
ATOM 741 C C . ILE A 1 96 ? -9.274 1.856 5.319 1.00 80.81 96 ILE A C 1
ATOM 743 O O . ILE A 1 96 ? -9.954 2.309 4.403 1.00 80.81 96 ILE A O 1
ATOM 747 N N . LEU A 1 97 ? -9.376 0.588 5.716 1.00 81.38 97 LEU A N 1
ATOM 748 C CA . LEU A 1 97 ? -10.304 -0.375 5.126 1.00 81.38 97 LEU A CA 1
ATOM 749 C C . LEU A 1 97 ? -11.757 0.105 5.238 1.00 81.38 97 LEU A C 1
ATOM 751 O O . LEU A 1 97 ? -12.520 -0.021 4.280 1.00 81.38 97 LEU A O 1
ATOM 755 N N . GLU A 1 98 ? -12.139 0.667 6.383 1.00 83.12 98 GLU A N 1
ATOM 756 C CA . GLU A 1 98 ? -13.478 1.204 6.609 1.00 83.12 98 GLU A CA 1
ATOM 757 C C . GLU A 1 98 ? -13.746 2.416 5.708 1.00 83.12 98 GLU A C 1
ATOM 759 O O . GLU A 1 98 ? -14.750 2.449 4.993 1.00 83.12 98 GLU A O 1
ATOM 764 N N . LYS A 1 99 ? -12.800 3.363 5.646 1.00 77.44 99 LYS A N 1
ATOM 765 C CA . LYS A 1 99 ? -12.880 4.537 4.762 1.00 77.44 99 LYS A CA 1
ATOM 766 C C . LYS A 1 99 ? -12.923 4.155 3.286 1.00 77.44 99 LYS A C 1
ATOM 768 O O . LYS A 1 99 ? -13.708 4.739 2.543 1.00 77.44 99 LYS A O 1
ATOM 773 N N . VAL A 1 100 ? -12.117 3.181 2.859 1.00 74.88 100 VAL A N 1
ATOM 774 C CA . VAL A 1 100 ? -12.122 2.655 1.486 1.00 74.88 100 VAL A CA 1
ATOM 775 C C . VAL A 1 100 ? -13.465 1.999 1.194 1.00 74.88 100 VAL A C 1
ATOM 777 O O . VAL A 1 100 ? -14.077 2.329 0.187 1.00 74.88 100 VAL A O 1
ATOM 780 N N . SER A 1 101 ? -13.985 1.158 2.094 1.00 73.06 101 SER A N 1
ATOM 781 C CA . SER A 1 101 ? -15.301 0.534 1.919 1.00 73.06 101 SER A CA 1
ATOM 782 C C . SER A 1 101 ? -16.412 1.582 1.766 1.00 73.06 101 SER A C 1
ATOM 784 O O . SER A 1 101 ? -17.243 1.440 0.877 1.00 73.06 101 SER A O 1
ATOM 786 N N . GLN A 1 102 ? -16.392 2.654 2.567 1.00 72.19 102 GLN A N 1
ATOM 787 C CA . GLN A 1 102 ? -17.365 3.751 2.478 1.00 72.19 102 GLN A CA 1
ATOM 788 C C . GLN A 1 102 ? -17.170 4.641 1.233 1.00 72.19 102 GLN A C 1
ATOM 790 O O . GLN A 1 102 ? -18.138 5.166 0.682 1.00 72.19 102 GLN A O 1
ATOM 795 N N . GLN A 1 103 ? -15.927 4.858 0.783 1.00 62.28 103 GLN A N 1
ATOM 796 C CA . GLN A 1 103 ? -15.635 5.659 -0.412 1.00 62.28 103 GLN A CA 1
ATOM 797 C C . GLN A 1 103 ? -15.938 4.915 -1.709 1.00 62.28 103 GLN A C 1
ATOM 799 O O . GLN A 1 103 ? -16.427 5.547 -2.646 1.00 62.28 103 GLN A O 1
ATOM 804 N N . THR A 1 104 ? -15.671 3.610 -1.782 1.00 58.12 104 THR A N 1
ATOM 805 C CA . THR A 1 104 ? -15.996 2.789 -2.955 1.00 58.12 104 THR A CA 1
ATOM 806 C C . THR A 1 104 ? -17.500 2.800 -3.233 1.00 58.12 104 THR A C 1
ATOM 808 O O . THR A 1 104 ? -17.891 2.836 -4.394 1.00 58.12 104 THR A O 1
ATOM 811 N N . GLU A 1 105 ? -18.344 2.897 -2.202 1.00 55.66 105 GLU A N 1
ATOM 812 C CA . GLU A 1 105 ? -19.795 3.070 -2.373 1.00 55.66 105 GLU A CA 1
ATOM 813 C C . GLU A 1 105 ? -20.200 4.456 -2.913 1.00 55.66 105 GLU A C 1
ATOM 815 O O . GLU A 1 105 ? -21.271 4.594 -3.497 1.00 55.66 105 GLU A O 1
ATOM 820 N N . LYS A 1 106 ? -19.365 5.496 -2.752 1.00 53.41 106 LYS A N 1
ATOM 821 C CA . LYS A 1 106 ? -19.711 6.894 -3.090 1.00 53.41 106 LYS A CA 1
ATOM 822 C C . LYS A 1 106 ? -18.986 7.475 -4.315 1.00 53.41 106 LYS A C 1
ATOM 824 O O . LYS A 1 106 ? -19.407 8.513 -4.820 1.00 53.41 106 LYS A O 1
ATOM 829 N N . LYS A 1 107 ? -17.895 6.868 -4.803 1.00 47.91 107 LYS A N 1
ATOM 830 C CA . LYS A 1 107 ? -17.027 7.422 -5.867 1.00 47.91 107 LYS A CA 1
ATOM 831 C C . LYS A 1 107 ? -17.058 6.602 -7.166 1.00 47.91 107 LYS A C 1
ATOM 833 O O . LYS A 1 107 ? -16.062 6.014 -7.568 1.00 47.91 107 LYS A O 1
ATOM 838 N N . THR A 1 108 ? -18.151 6.681 -7.913 1.00 50.75 108 THR A N 1
ATOM 839 C CA . THR A 1 108 ? -18.148 6.445 -9.374 1.00 50.75 108 THR A CA 1
ATOM 840 C C . THR A 1 108 ? -18.540 7.728 -10.106 1.00 50.75 108 THR A C 1
ATOM 842 O O . THR A 1 108 ? -19.503 7.801 -10.855 1.00 50.75 108 THR A O 1
ATOM 845 N N . THR A 1 109 ? -17.781 8.803 -9.889 1.00 52.03 109 THR A N 1
ATOM 846 C CA . THR A 1 109 ? -17.779 9.970 -10.785 1.00 52.03 109 THR A CA 1
ATOM 847 C C . THR A 1 109 ? -16.336 10.280 -11.140 1.00 52.03 109 THR A C 1
ATOM 849 O O . THR A 1 109 ? -15.630 10.975 -10.413 1.00 52.03 109 THR A O 1
ATOM 852 N N . VAL A 1 110 ? -15.879 9.717 -12.257 1.00 56.62 110 VAL A N 1
ATOM 853 C CA . VAL A 1 110 ? -14.587 10.057 -12.858 1.00 56.62 110 VAL A CA 1
ATOM 854 C C . VAL A 1 110 ? -14.857 11.106 -13.933 1.00 56.62 110 VAL A C 1
ATOM 856 O O . VAL A 1 110 ? -15.331 10.790 -15.022 1.00 56.62 110 VAL A O 1
ATOM 859 N N . LYS A 1 111 ? -14.596 12.379 -13.614 1.00 59.78 111 LYS A N 1
ATOM 860 C CA . LYS A 1 111 ? -14.593 13.463 -14.604 1.00 59.78 111 LYS A CA 1
ATOM 861 C C . LYS A 1 111 ? -13.282 13.394 -15.386 1.00 59.78 111 LYS A C 1
ATOM 863 O O . LYS A 1 111 ? -12.232 13.781 -14.881 1.00 59.78 111 LYS A O 1
ATOM 868 N N . PHE A 1 112 ? -13.342 12.876 -16.608 1.00 55.78 112 PHE A N 1
ATOM 869 C CA . PHE A 1 112 ? -12.208 12.872 -17.527 1.00 55.78 112 PHE A CA 1
ATOM 870 C C . PHE A 1 112 ? -12.008 14.273 -18.120 1.00 55.78 112 PHE A C 1
ATOM 872 O O . PHE A 1 112 ? -12.711 14.661 -19.050 1.00 55.78 112 PHE A O 1
ATOM 879 N N . ASN A 1 113 ? -11.016 15.020 -17.630 1.00 60.88 113 ASN A N 1
ATOM 880 C CA . ASN A 1 113 ? -10.503 16.184 -18.352 1.00 60.88 113 ASN A CA 1
ATOM 881 C C . ASN A 1 113 ? -9.530 15.698 -19.428 1.00 60.88 113 ASN A C 1
ATOM 883 O O . ASN A 1 113 ? -8.332 15.543 -19.191 1.00 60.88 113 ASN A O 1
ATOM 887 N N . ARG A 1 114 ? -10.067 15.445 -20.625 1.00 60.12 114 ARG A N 1
ATOM 888 C CA . ARG A 1 114 ? -9.288 15.162 -21.831 1.00 60.12 114 ARG A CA 1
ATOM 889 C C . ARG A 1 114 ? -8.633 16.478 -22.278 1.00 60.12 114 ARG A C 1
ATOM 891 O O . ARG A 1 114 ? -9.177 17.202 -23.107 1.00 60.12 114 ARG A O 1
ATOM 898 N N . ARG A 1 115 ? -7.508 16.852 -21.657 1.00 66.00 115 ARG A N 1
ATOM 899 C CA . ARG A 1 115 ? -6.703 17.988 -22.121 1.00 66.00 115 ARG A CA 1
ATOM 900 C C . ARG A 1 115 ? -6.096 17.596 -23.466 1.00 66.00 115 ARG A C 1
ATOM 902 O O . ARG A 1 115 ? -5.164 16.806 -23.526 1.00 66.00 115 ARG A O 1
ATOM 909 N N . LYS A 1 116 ? -6.745 18.119 -24.505 1.00 57.78 116 LYS A N 1
ATOM 910 C CA . LYS A 1 116 ? -6.387 18.149 -25.922 1.00 57.78 116 LYS A CA 1
ATOM 911 C C . LYS A 1 116 ? -4.866 18.272 -26.070 1.00 57.78 116 LYS A C 1
ATOM 913 O O . LYS A 1 116 ? -4.304 19.310 -25.729 1.00 57.78 116 LYS A O 1
ATOM 918 N N . VAL A 1 117 ? -4.219 17.190 -26.499 1.00 54.62 117 VAL A N 1
ATOM 919 C CA . VAL A 1 117 ? -2.866 17.256 -27.049 1.00 54.62 117 VAL A CA 1
ATOM 920 C C . VAL A 1 117 ? -2.970 18.111 -28.312 1.00 54.62 117 VAL A C 1
ATOM 922 O O . VAL A 1 117 ? -3.789 17.835 -29.187 1.00 54.62 117 VAL A O 1
ATOM 925 N N . LEU A 1 118 ? -2.270 19.242 -28.308 1.00 50.28 118 LEU A N 1
ATOM 926 C CA . LEU A 1 118 ? -2.004 20.032 -29.501 1.00 50.28 118 LEU A CA 1
ATOM 927 C C . LEU A 1 118 ? -0.972 19.235 -30.289 1.00 50.28 118 LEU A C 1
ATOM 929 O O . LEU A 1 118 ? 0.205 19.278 -29.954 1.00 50.28 118 LEU A O 1
ATOM 933 N N . ASP A 1 119 ? -1.452 18.454 -31.244 1.00 53.97 119 ASP A N 1
ATOM 934 C CA . ASP A 1 119 ? -0.632 17.826 -32.269 1.00 53.97 119 ASP A CA 1
ATOM 935 C C . ASP A 1 119 ? -1.351 18.070 -33.596 1.00 53.97 119 ASP A C 1
ATOM 937 O O . ASP A 1 119 ? -2.316 17.387 -33.934 1.00 53.97 119 ASP A O 1
ATOM 941 N N . SER A 1 120 ? -0.968 19.169 -34.238 1.00 45.12 120 SER A N 1
ATOM 942 C CA . SER A 1 120 ? -1.126 19.422 -35.669 1.00 45.12 120 SER A CA 1
ATOM 943 C C . SER A 1 120 ? 0.045 20.322 -36.045 1.00 45.12 120 SER A C 1
ATOM 945 O O . SER A 1 120 ? -0.085 21.542 -36.134 1.00 45.12 120 SER A O 1
ATOM 947 N N . ASP A 1 121 ? 1.214 19.690 -36.143 1.00 57.66 121 ASP A N 1
ATOM 948 C CA . ASP A 1 121 ? 2.163 19.980 -37.215 1.00 57.66 121 ASP A CA 1
ATOM 949 C C . ASP A 1 121 ? 1.366 19.895 -38.529 1.00 57.66 121 ASP A C 1
ATOM 951 O O . ASP A 1 121 ? 0.995 18.809 -38.974 1.00 57.66 121 ASP A O 1
ATOM 955 N N . GLU A 1 122 ? 0.974 21.047 -39.066 1.00 52.53 122 GLU A N 1
ATOM 956 C CA . GLU A 1 122 ? 0.468 21.171 -40.432 1.00 52.53 122 GLU A CA 1
ATOM 957 C C . GLU A 1 122 ? 1.615 21.797 -41.234 1.00 52.53 122 GLU A C 1
ATOM 959 O O . GLU A 1 122 ? 1.716 23.015 -41.383 1.00 52.53 122 GLU A O 1
ATOM 964 N N . GLU A 1 123 ? 2.553 20.933 -41.642 1.00 54.31 123 GLU A N 1
ATOM 965 C CA . GLU A 1 123 ? 3.329 21.124 -42.866 1.00 54.31 123 GLU A CA 1
ATOM 966 C C . GLU A 1 123 ? 2.316 21.227 -44.010 1.00 54.31 123 GLU A C 1
ATOM 968 O O . GLU A 1 123 ? 1.731 20.222 -44.408 1.00 54.31 123 GLU A O 1
ATOM 973 N N . ASP A 1 124 ? 2.091 22.438 -44.514 1.00 58.97 124 ASP A N 1
ATOM 974 C CA . ASP A 1 124 ? 1.470 22.640 -45.819 1.00 58.97 124 ASP A CA 1
ATOM 975 C C . ASP A 1 124 ? 2.407 23.520 -46.655 1.00 58.97 124 ASP A C 1
ATOM 977 O O . ASP A 1 124 ? 2.714 24.668 -46.315 1.00 58.97 124 ASP A O 1
ATOM 981 N N . ASP A 1 125 ? 2.919 22.891 -47.709 1.00 56.88 125 ASP A N 1
ATOM 982 C CA . ASP A 1 125 ? 3.852 23.390 -48.709 1.00 56.88 125 ASP A CA 1
ATOM 983 C C . ASP A 1 125 ? 3.431 24.741 -49.321 1.00 56.88 125 ASP A C 1
ATOM 985 O O . ASP A 1 125 ? 2.284 24.913 -49.739 1.00 56.88 125 ASP A O 1
ATOM 989 N N . TYR A 1 126 ? 4.394 25.659 -49.489 1.00 52.94 126 TYR A N 1
ATOM 990 C CA . TYR A 1 126 ? 4.346 26.730 -50.498 1.00 52.94 126 TYR A CA 1
ATOM 991 C C . TYR A 1 126 ? 5.736 27.086 -51.031 1.00 52.94 126 TYR A C 1
ATOM 993 O O . TYR A 1 126 ? 6.669 27.257 -50.213 1.00 52.94 126 TYR A O 1
#

Secondary structure (DSSP, 8-state):
-HHHHHHHHHHHHHHHHHHHH--TT--HHHHHHHHHHHHHHHHHHHHHB-HHHHHHHHHHHHH-HHHHHHHHHHHHHHHHTT---S-B-HHHHHHHHHHHHHHHTT--------------------

Foldseek 3Di:
DVVVVVVVVVVVVVVVVCVVPDDPPDDVVVVVVVVVVVVVLVVLLVFQADPQLVVVLVVCCVVPVPLSVLLSVVSSVCSVVVVRPHHQYNVNSVVSSVVSVVVVVPDPDDDDPPPDDPDDPPPDDD

Radius of gyration: 23.14 Å; Cα contacts (8 Å, |Δi|>4): 49; chains: 1; bounding box: 59×42×64 Å

Solvent-accessible surface area (backbone atoms only — not comparable to full-atom values): 7582 Å² total; per-residue (Å²): 111,76,64,56,55,52,50,50,52,51,52,51,56,49,52,54,51,49,68,74,70,56,69,92,88,69,56,67,66,59,53,48,51,52,47,52,52,50,47,54,50,48,53,51,50,60,67,37,40,31,74,66,24,50,54,51,46,53,55,38,37,75,77,40,48,70,62,33,52,53,44,52,54,51,50,52,50,38,53,76,69,61,71,59,89,57,65,37,40,48,67,55,51,49,56,49,46,51,51,48,58,60,42,66,77,70,64,88,77,83,84,78,81,79,77,76,78,91,79,76,88,74,88,72,92,131

Mean predicted aligned error: 16.14 Å

Organism: Arenaria interpres (NCBI:txid54971)

InterPro domains:
  IPR002836 PDCD5-like [PF01984] (9-115)
  IPR002836 PDCD5-like [PIRSF015730] (2-126)
  IPR002836 PDCD5-like [PTHR10840] (1-124)
  IPR036883 PDCD5-like superfamily [G3DSA:1.10.8.140] (2-105)
  IPR036883 PDCD5-like superfamily [SSF46950] (9-112)

Sequence (126 aa):
MADEELEALRQQRLAELQAKHGDPSSDPSQQEAKQREAEIRNTILAQVLDQAARARLSNLALVKPDKAKAVENYLIQMARFGQLAGKVSEQGLIEILEKVSQQTEKKTTVKFNRRKVLDSDEEDDY